Protein AF-A0A1H9MGS6-F1 (afdb_monomer_lite)

Organism: NCBI:txid1306993

Foldseek 3Di:
DDDDDDDDDDDPPPPPPCPPPAAAWDQFPNFIWGWDDDPQFTWIDTPPDIHTDVHGPDKHWQADPVRHRDWDADPNKTKIKIKDKDADPPDPPKIKMKIWMWIQDPVGIDIFPIDIDTDPDRYHDDPCSHPVRDDD

Radius of gyration: 20.6 Å; chains: 1; bounding box: 37×30×89 Å

Sequence (136 aa):
MTRAALAGALLLALSACADAELLNQANLGGQTVTLSENAGQCVLDRGEQRLALDMQWPCGLSPDRAGKARVEQFNGTPIVLVTHVQPHPTLKGECLKTSRAVRLTQAGLEASTPAPSASCDTGFEDQKMFTGMFQW

Secondary structure (DSSP, 8-state):
------------------------EEEETTEEEEEEEETTEEEEEETTEEEEEEEESP-EEPB-TTSSBPEEEETTEEEEEEEEEEE-SSSTT-EEEEEEEEEEETTEEEE---EEES----SPPPTHHHHTTS--

Structure (mmCIF, N/CA/C/O backbone):
data_AF-A0A1H9MGS6-F1
#
_entry.id   AF-A0A1H9MGS6-F1
#
loop_
_atom_site.group_PDB
_atom_site.id
_atom_site.type_symbol
_atom_si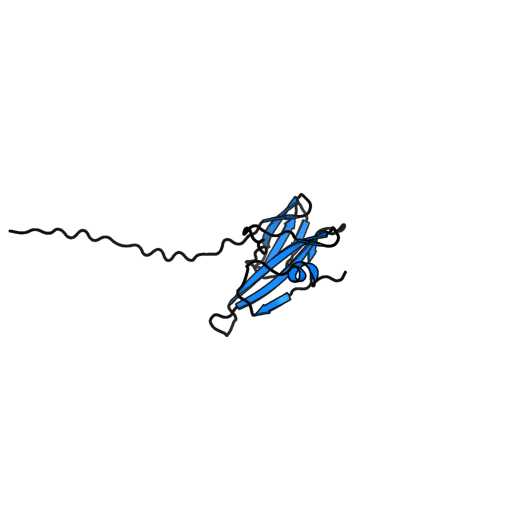te.label_atom_id
_atom_site.label_alt_id
_atom_site.label_comp_id
_atom_site.label_asym_id
_atom_site.label_entity_id
_atom_site.label_seq_id
_atom_site.pdbx_PDB_ins_code
_atom_site.Cartn_x
_atom_site.Cartn_y
_atom_site.Cartn_z
_atom_site.occupancy
_atom_site.B_iso_or_equiv
_atom_site.auth_seq_id
_atom_site.auth_comp_id
_atom_site.auth_asym_id
_atom_site.auth_atom_id
_atom_site.pdbx_PDB_model_num
ATOM 1 N N . MET A 1 1 ? -4.792 -4.070 -72.944 1.00 41.72 1 MET A N 1
ATOM 2 C CA . MET A 1 1 ? -3.827 -3.157 -72.295 1.00 41.72 1 MET A CA 1
ATOM 3 C C . MET A 1 1 ? -4.278 -2.946 -70.861 1.00 41.72 1 MET A C 1
ATOM 5 O O . MET A 1 1 ? -5.305 -2.328 -70.625 1.00 41.72 1 MET A O 1
ATOM 9 N N . THR A 1 2 ? -3.576 -3.585 -69.935 1.00 43.12 2 THR A N 1
ATOM 10 C CA . THR A 1 2 ? -3.843 -3.670 -68.494 1.00 43.12 2 THR A CA 1
ATOM 11 C C . THR A 1 2 ? -3.276 -2.445 -67.773 1.00 43.12 2 THR A C 1
ATOM 13 O O . THR A 1 2 ? -2.137 -2.063 -68.028 1.00 43.12 2 THR A O 1
ATOM 16 N N . ARG A 1 3 ? -4.027 -1.852 -66.838 1.00 45.19 3 ARG A N 1
ATOM 17 C CA . ARG A 1 3 ? -3.479 -0.945 -65.817 1.00 45.19 3 ARG A CA 1
ATOM 18 C C . ARG A 1 3 ? -4.043 -1.323 -64.454 1.00 45.19 3 ARG A C 1
ATOM 20 O O . ARG A 1 3 ? -5.167 -0.976 -64.115 1.00 45.19 3 ARG A O 1
ATOM 27 N N . ALA A 1 4 ? -3.239 -2.077 -63.713 1.00 48.66 4 ALA A N 1
ATOM 28 C CA . ALA A 1 4 ? -3.386 -2.267 -62.282 1.00 48.66 4 ALA A CA 1
ATOM 29 C C . ALA A 1 4 ? -2.862 -1.011 -61.571 1.00 48.66 4 ALA A C 1
ATOM 31 O O . ALA A 1 4 ? -1.751 -0.566 -61.859 1.00 48.66 4 ALA A O 1
ATOM 32 N N . ALA A 1 5 ? -3.647 -0.446 -60.658 1.00 53.72 5 ALA A N 1
ATOM 33 C CA . ALA A 1 5 ? -3.175 0.542 -59.697 1.00 53.72 5 ALA A CA 1
ATOM 34 C C . ALA A 1 5 ? -3.102 -0.148 -58.329 1.00 53.72 5 ALA A C 1
ATOM 36 O O . ALA A 1 5 ? -4.124 -0.572 -57.792 1.00 53.72 5 ALA A O 1
ATOM 37 N N . LEU A 1 6 ? -1.883 -0.321 -57.810 1.00 50.38 6 LEU A N 1
ATOM 38 C CA . LEU A 1 6 ? -1.631 -0.851 -56.472 1.00 50.38 6 LEU A CA 1
ATOM 39 C C . LEU A 1 6 ? -2.069 0.180 -55.423 1.00 50.38 6 LEU A C 1
ATOM 41 O O . LEU A 1 6 ? -1.486 1.259 -55.330 1.00 50.38 6 LEU A O 1
ATOM 45 N N . ALA A 1 7 ? -3.060 -0.176 -54.609 1.00 52.38 7 ALA A N 1
ATOM 46 C CA . ALA A 1 7 ? -3.371 0.518 -53.368 1.00 52.38 7 ALA A CA 1
ATOM 47 C C . ALA A 1 7 ? -2.426 0.002 -52.268 1.00 52.38 7 ALA A C 1
ATOM 49 O O . ALA A 1 7 ? -2.561 -1.126 -51.799 1.00 52.38 7 ALA A O 1
ATOM 50 N N . GLY A 1 8 ? -1.432 0.810 -51.895 1.00 51.91 8 GLY A N 1
ATOM 51 C CA . GLY A 1 8 ? -0.545 0.530 -50.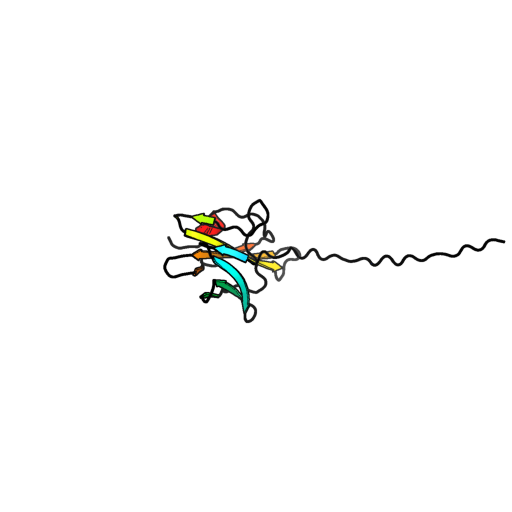768 1.00 51.91 8 GLY A CA 1
ATOM 52 C C . GLY A 1 8 ? -1.239 0.853 -49.448 1.00 51.91 8 GLY A C 1
ATOM 53 O O . GLY A 1 8 ? -1.380 2.021 -49.096 1.00 51.91 8 GLY A O 1
ATOM 54 N N . ALA A 1 9 ? -1.672 -0.172 -48.717 1.00 57.03 9 ALA A N 1
ATOM 55 C CA . ALA A 1 9 ? -2.124 -0.032 -47.339 1.00 57.03 9 ALA A CA 1
ATOM 56 C C . ALA A 1 9 ? -0.898 0.021 -46.410 1.00 57.03 9 ALA A C 1
ATOM 58 O O . ALA A 1 9 ? -0.232 -0.991 -46.196 1.00 57.03 9 ALA A O 1
ATOM 59 N N . LEU A 1 10 ? -0.586 1.203 -45.866 1.00 58.19 10 LEU A N 1
ATOM 60 C CA . LEU A 1 10 ? 0.331 1.327 -44.732 1.00 58.19 10 LEU A CA 1
ATOM 61 C C . LEU A 1 10 ? -0.358 0.756 -43.485 1.00 58.19 10 LEU A C 1
ATOM 63 O O . LEU A 1 10 ? -1.227 1.395 -42.895 1.00 58.19 10 LEU A O 1
ATOM 67 N N . LEU A 1 11 ? 0.036 -0.449 -43.079 1.00 54.31 11 LEU A N 1
ATOM 68 C CA . LEU A 1 11 ? -0.311 -1.010 -41.777 1.00 54.31 11 LEU A CA 1
ATOM 69 C C . LEU A 1 11 ? 0.587 -0.354 -40.721 1.00 54.31 11 LEU A C 1
ATOM 71 O O . LEU A 1 11 ? 1.745 -0.731 -40.550 1.00 54.31 11 LEU A O 1
ATOM 75 N N . LEU A 1 12 ? 0.057 0.659 -40.035 1.00 56.47 12 LEU A N 1
ATOM 76 C CA . LEU A 1 12 ? 0.651 1.194 -38.812 1.00 56.47 12 LEU A CA 1
ATOM 77 C C . LEU A 1 12 ? 0.576 0.098 -37.742 1.00 56.47 12 LEU A C 1
ATOM 79 O O . LEU A 1 12 ? -0.486 -0.165 -37.182 1.00 56.47 12 LEU A O 1
ATOM 83 N N . ALA A 1 13 ? 1.696 -0.575 -37.487 1.00 63.56 13 ALA A N 1
ATOM 84 C CA . ALA A 1 13 ? 1.827 -1.478 -36.355 1.00 63.56 13 ALA A CA 1
ATOM 85 C C . ALA A 1 13 ? 1.845 -0.638 -35.067 1.00 63.56 13 ALA A C 1
ATOM 87 O O . ALA A 1 13 ? 2.889 -0.127 -34.668 1.00 63.56 13 ALA A O 1
ATOM 88 N N . LEU A 1 14 ? 0.684 -0.457 -34.431 1.00 55.34 14 LEU A N 1
ATOM 89 C CA . LEU A 1 14 ? 0.635 0.011 -33.050 1.00 55.34 14 LEU A CA 1
ATOM 90 C C . LEU A 1 14 ? 1.140 -1.134 -32.170 1.00 55.34 14 LEU A C 1
ATOM 92 O O . LEU A 1 14 ? 0.419 -2.092 -31.898 1.00 55.34 14 LEU A O 1
ATOM 96 N N . SER A 1 15 ? 2.387 -1.040 -31.722 1.00 49.75 15 SER A N 1
ATOM 97 C CA . SER A 1 15 ? 2.842 -1.761 -30.539 1.00 49.75 15 SER A CA 1
ATOM 98 C C . SER A 1 15 ? 2.079 -1.199 -29.341 1.00 49.75 15 SER A C 1
ATOM 100 O O . SER A 1 15 ? 2.475 -0.196 -28.754 1.00 49.75 15 SER A O 1
ATOM 102 N N . ALA A 1 16 ? 0.934 -1.806 -29.030 1.00 47.62 16 ALA A N 1
ATOM 103 C CA . ALA A 1 16 ? 0.245 -1.586 -27.773 1.00 47.62 16 ALA A CA 1
ATOM 104 C C . ALA A 1 16 ? 1.134 -2.159 -26.662 1.00 47.62 16 ALA A C 1
ATOM 106 O O . ALA A 1 16 ? 1.131 -3.364 -26.411 1.00 47.62 16 ALA A O 1
ATOM 107 N N . CYS A 1 17 ? 1.940 -1.306 -26.028 1.00 47.66 17 CYS A N 1
ATOM 108 C CA . CYS A 1 17 ? 2.405 -1.591 -24.680 1.00 47.66 17 CYS A CA 1
ATOM 109 C C . CYS A 1 17 ? 1.137 -1.694 -23.833 1.00 47.66 17 CYS A C 1
ATOM 111 O O . CYS A 1 17 ? 0.447 -0.699 -23.620 1.00 47.66 17 CYS A O 1
ATOM 113 N N . ALA A 1 18 ? 0.764 -2.910 -23.447 1.00 44.22 18 ALA A N 1
ATOM 114 C CA . ALA A 1 18 ? -0.244 -3.112 -22.425 1.00 44.22 18 ALA A CA 1
ATOM 115 C C . ALA A 1 18 ? 0.384 -2.675 -21.096 1.00 44.22 18 ALA A C 1
ATOM 117 O O . ALA A 1 18 ? 0.907 -3.500 -20.352 1.00 44.22 18 ALA A O 1
ATOM 118 N N . ASP A 1 19 ? 0.403 -1.368 -20.836 1.00 53.09 19 ASP A N 1
ATOM 119 C CA . ASP A 1 19 ? 0.561 -0.866 -19.479 1.00 53.09 19 ASP A CA 1
ATOM 120 C C . ASP A 1 19 ? -0.647 -1.388 -18.704 1.00 53.09 19 ASP A C 1
ATOM 122 O O . ASP A 1 19 ? -1.787 -0.997 -18.960 1.00 53.09 19 ASP A O 1
ATOM 126 N N . ALA A 1 20 ? -0.414 -2.362 -17.824 1.00 63.12 20 ALA A N 1
ATOM 127 C CA . ALA A 1 20 ? -1.439 -2.792 -16.892 1.00 63.12 20 ALA A CA 1
ATOM 128 C C . ALA A 1 20 ? -1.856 -1.555 -16.089 1.00 63.12 20 ALA A C 1
ATOM 130 O O . ALA A 1 20 ? -1.024 -0.949 -15.412 1.00 63.12 20 ALA A O 1
ATOM 131 N N . GLU A 1 21 ? -3.119 -1.149 -16.216 1.00 78.81 21 GLU A N 1
ATOM 132 C CA . GLU A 1 21 ? -3.628 0.037 -15.537 1.00 78.81 21 GLU A CA 1
ATOM 133 C C . GLU A 1 21 ? -3.471 -0.160 -14.025 1.00 78.81 21 GLU A C 1
ATOM 135 O O . GLU A 1 21 ? -4.092 -1.039 -13.422 1.00 78.81 21 GLU A O 1
ATOM 140 N N . LEU A 1 22 ? -2.568 0.613 -13.418 1.00 90.88 22 LEU A N 1
ATOM 141 C CA . LEU A 1 22 ? -2.287 0.503 -11.995 1.00 90.88 22 LEU A CA 1
ATOM 142 C C . LEU A 1 22 ? -3.497 0.989 -11.206 1.00 90.88 22 LEU A C 1
ATOM 144 O O . LEU A 1 22 ? -3.895 2.151 -11.287 1.00 90.88 22 LEU A O 1
ATOM 148 N N . LEU A 1 23 ? -4.042 0.101 -10.382 1.00 97.44 23 LEU A N 1
ATOM 149 C CA . LEU A 1 23 ? -5.092 0.444 -9.437 1.00 97.44 23 LEU A CA 1
ATOM 150 C C . LEU A 1 23 ? -4.545 1.456 -8.433 1.00 97.44 23 LEU A C 1
ATOM 152 O O . LEU A 1 23 ? -3.662 1.139 -7.644 1.00 97.44 23 LEU A O 1
ATOM 156 N N . ASN A 1 24 ? -5.061 2.677 -8.443 1.00 97.56 24 ASN A N 1
ATOM 157 C CA . ASN A 1 24 ? -4.545 3.756 -7.602 1.00 97.56 24 ASN A CA 1
ATOM 158 C C . ASN A 1 24 ? -5.542 4.241 -6.545 1.00 97.56 24 ASN A C 1
ATOM 160 O O . ASN A 1 24 ? -5.176 5.080 -5.730 1.00 97.56 24 ASN A O 1
ATOM 164 N N . GLN A 1 25 ? -6.775 3.730 -6.522 1.00 98.25 25 GLN A N 1
ATOM 165 C CA . GLN A 1 25 ? -7.803 4.147 -5.568 1.00 98.25 25 GLN A CA 1
ATOM 166 C C . GLN A 1 25 ? -8.529 2.967 -4.922 1.00 98.25 25 GLN A C 1
ATOM 168 O O . GLN A 1 25 ? -8.811 1.964 -5.573 1.00 98.25 25 GLN A O 1
ATOM 173 N N . ALA A 1 26 ? -8.886 3.118 -3.645 1.00 98.31 26 ALA A N 1
ATOM 174 C CA . ALA A 1 26 ? -9.730 2.183 -2.896 1.00 98.31 26 ALA A CA 1
ATOM 175 C C . ALA A 1 26 ? -10.605 2.925 -1.876 1.00 98.31 26 ALA A C 1
ATOM 177 O O . ALA A 1 26 ? -10.301 4.052 -1.496 1.00 98.31 26 ALA A O 1
ATOM 178 N N . ASN A 1 27 ? -11.677 2.293 -1.387 1.00 97.88 27 ASN A N 1
ATOM 179 C CA . ASN A 1 27 ? -12.454 2.811 -0.256 1.00 97.88 27 ASN A CA 1
ATOM 180 C C . ASN A 1 27 ? -11.965 2.180 1.058 1.00 97.88 27 ASN A C 1
ATOM 182 O O . ASN A 1 27 ? -12.286 1.032 1.350 1.00 97.88 27 ASN A O 1
ATOM 186 N N . LEU A 1 28 ? -11.205 2.928 1.859 1.00 98.00 28 LEU A N 1
ATOM 187 C CA . LEU A 1 28 ? -10.649 2.468 3.130 1.00 98.00 28 LEU A CA 1
ATOM 188 C C . LEU A 1 28 ? -11.382 3.124 4.307 1.00 98.00 28 LEU A C 1
ATOM 190 O O . LEU A 1 28 ? -11.192 4.307 4.620 1.00 98.00 28 LEU A O 1
ATOM 194 N N . GLY A 1 29 ? -12.228 2.337 4.975 1.00 94.69 29 GLY A N 1
ATOM 195 C CA . GLY A 1 29 ? -13.019 2.807 6.114 1.00 94.69 29 GLY A CA 1
ATOM 196 C C . GLY A 1 29 ? -13.985 3.931 5.734 1.00 94.69 29 GLY A C 1
ATOM 197 O O . GLY A 1 29 ? -14.017 4.964 6.399 1.00 94.69 29 GLY A O 1
ATOM 198 N N . GLY A 1 30 ? -14.710 3.770 4.623 1.00 95.25 30 GLY A N 1
ATOM 199 C CA . GLY A 1 30 ? -15.737 4.707 4.162 1.00 95.25 30 GLY A CA 1
ATOM 200 C C . GLY A 1 30 ? -15.212 5.935 3.415 1.00 95.25 30 GLY A C 1
ATOM 201 O O . GLY A 1 30 ? -16.015 6.692 2.877 1.00 95.25 30 GLY A O 1
ATOM 202 N N . GLN A 1 31 ? -13.894 6.131 3.333 1.00 97.50 31 GLN A N 1
ATOM 203 C CA . GLN A 1 31 ? -13.283 7.235 2.589 1.00 97.50 31 GLN A CA 1
ATOM 204 C C . GLN A 1 31 ? -12.376 6.708 1.483 1.00 97.50 31 GLN A C 1
ATOM 206 O O . GLN A 1 31 ? -11.712 5.684 1.643 1.00 97.50 31 GLN A O 1
ATOM 211 N N . THR A 1 32 ? -12.333 7.426 0.365 1.00 98.31 32 THR A N 1
ATOM 212 C CA . THR A 1 32 ? -11.410 7.111 -0.724 1.00 98.31 32 THR A CA 1
ATOM 213 C C . THR A 1 32 ? -9.975 7.377 -0.287 1.00 98.31 32 THR A C 1
ATOM 215 O O . THR A 1 32 ? -9.675 8.436 0.270 1.00 98.31 32 THR A O 1
ATOM 218 N N . VAL A 1 33 ? -9.101 6.416 -0.565 1.00 98.62 33 VAL A N 1
ATOM 219 C CA . VAL A 1 33 ? -7.651 6.588 -0.551 1.00 98.62 33 VAL A CA 1
ATOM 220 C C . VAL A 1 33 ? -7.135 6.619 -1.978 1.00 98.62 33 VAL A C 1
ATOM 222 O O . VAL A 1 33 ? -7.665 5.898 -2.824 1.00 98.62 33 VAL A O 1
ATOM 225 N N . THR A 1 34 ? -6.116 7.434 -2.235 1.00 98.56 34 THR A N 1
ATOM 226 C CA . THR A 1 34 ? -5.497 7.576 -3.558 1.00 98.56 34 THR A CA 1
ATOM 227 C C . THR A 1 34 ? -3.986 7.439 -3.438 1.00 98.56 34 THR A C 1
ATOM 229 O O . THR A 1 34 ? -3.375 8.084 -2.590 1.00 98.56 34 THR A O 1
ATOM 232 N N . LEU A 1 35 ? -3.378 6.611 -4.283 1.00 98.56 35 LEU A N 1
ATOM 233 C CA . LEU A 1 35 ? -1.937 6.597 -4.489 1.00 98.56 35 LEU A CA 1
ATOM 234 C C . LEU A 1 35 ? -1.546 7.781 -5.371 1.00 98.56 35 LEU A C 1
ATOM 236 O O . LEU A 1 35 ? -2.066 7.945 -6.476 1.00 98.56 35 LEU A O 1
ATOM 240 N N . SER A 1 36 ? -0.610 8.581 -4.882 1.00 97.56 36 SER A N 1
ATOM 241 C CA . SER A 1 36 ? -0.042 9.719 -5.592 1.00 97.56 36 SER A CA 1
ATOM 242 C C . SER A 1 36 ? 1.478 9.642 -5.621 1.00 97.56 36 SER A C 1
ATOM 244 O O . SER A 1 36 ? 2.107 8.995 -4.780 1.00 97.56 36 SER A O 1
ATOM 246 N N . GLU A 1 37 ? 2.064 10.372 -6.557 1.00 97.75 37 GLU A N 1
ATOM 247 C CA . GLU A 1 37 ? 3.499 10.603 -6.624 1.00 97.75 37 GLU A CA 1
ATOM 248 C C . GLU A 1 37 ? 3.875 11.847 -5.805 1.00 97.75 37 GLU A C 1
ATOM 250 O O . GLU A 1 37 ? 3.157 12.850 -5.810 1.00 97.75 37 GLU A O 1
ATOM 255 N N . ASN A 1 38 ? 4.991 11.768 -5.082 1.00 97.81 38 ASN A N 1
ATOM 256 C CA . ASN A 1 38 ? 5.661 12.921 -4.490 1.00 97.81 38 ASN A CA 1
ATOM 257 C C . ASN A 1 38 ? 7.175 12.674 -4.428 1.00 97.81 38 ASN A C 1
ATOM 259 O O . ASN A 1 38 ? 7.624 11.767 -3.726 1.00 97.81 38 ASN A O 1
ATOM 263 N N . ALA A 1 39 ? 7.961 13.493 -5.129 1.00 96.88 39 ALA A N 1
ATOM 264 C CA . ALA A 1 39 ? 9.426 13.416 -5.170 1.00 96.88 39 ALA A CA 1
ATOM 265 C C . ALA A 1 39 ? 9.980 12.020 -5.546 1.00 96.88 39 ALA A C 1
ATOM 267 O O . ALA A 1 39 ? 10.961 11.541 -4.978 1.00 96.88 39 ALA A O 1
ATOM 268 N N . GLY A 1 40 ? 9.341 11.355 -6.506 1.00 97.56 40 GLY A N 1
ATOM 269 C CA . GLY A 1 40 ? 9.665 10.014 -6.986 1.00 97.56 40 GLY A CA 1
ATOM 270 C C . GLY A 1 40 ? 9.194 8.886 -6.067 1.00 97.56 40 GLY A C 1
ATOM 271 O O . GLY A 1 40 ? 9.511 7.723 -6.324 1.00 97.56 40 GLY A O 1
ATOM 272 N N . GLN A 1 41 ? 8.455 9.200 -5.002 1.00 98.00 41 GLN A N 1
ATOM 273 C CA . GLN A 1 41 ? 7.972 8.227 -4.031 1.00 98.00 41 GLN A CA 1
ATOM 274 C C . GLN A 1 41 ? 6.456 8.078 -4.067 1.00 98.00 41 GLN A C 1
ATOM 276 O O . GLN A 1 41 ? 5.712 9.004 -4.390 1.00 98.00 41 GLN A O 1
ATOM 281 N N . CYS A 1 42 ? 6.005 6.893 -3.679 1.00 98.38 42 CYS A N 1
ATOM 282 C CA . CYS A 1 42 ? 4.605 6.617 -3.437 1.00 98.38 42 CYS A CA 1
ATOM 283 C C . CYS A 1 42 ? 4.131 7.245 -2.135 1.00 98.38 42 CYS A C 1
ATOM 285 O O . CYS A 1 42 ? 4.741 7.057 -1.081 1.00 98.38 42 CYS A O 1
ATOM 287 N N . VAL A 1 43 ? 2.995 7.925 -2.210 1.00 98.56 43 VAL A N 1
ATOM 288 C CA . VAL A 1 43 ? 2.263 8.463 -1.066 1.00 98.56 43 VAL A CA 1
ATOM 289 C C . VAL A 1 43 ? 0.829 7.954 -1.137 1.00 98.56 43 VAL A C 1
ATOM 291 O O . VAL A 1 43 ? 0.253 7.886 -2.221 1.00 98.56 43 VAL A O 1
ATOM 294 N N . LEU A 1 44 ? 0.255 7.578 0.006 1.00 98.69 44 LEU A N 1
ATOM 295 C CA . LEU A 1 44 ? -1.169 7.276 0.118 1.00 98.69 44 LEU A CA 1
ATOM 296 C C . LEU A 1 44 ? -1.891 8.453 0.774 1.00 98.69 44 LEU A C 1
ATOM 298 O O . LEU A 1 44 ? -1.648 8.775 1.940 1.00 98.69 44 LEU A O 1
ATOM 302 N N . ASP A 1 45 ? -2.793 9.063 0.018 1.00 98.50 45 ASP A N 1
ATOM 303 C CA . ASP A 1 45 ? -3.604 10.194 0.446 1.00 98.50 45 ASP A CA 1
ATOM 304 C C . ASP A 1 45 ? -4.985 9.718 0.909 1.00 98.50 45 ASP A C 1
ATOM 306 O O . ASP A 1 45 ? -5.623 8.897 0.247 1.00 98.50 45 ASP A O 1
ATOM 310 N N . ARG A 1 46 ? -5.471 10.254 2.033 1.00 97.69 46 ARG A N 1
ATOM 311 C CA . ARG A 1 46 ? -6.819 10.023 2.577 1.00 97.69 46 ARG A CA 1
ATOM 312 C C . ARG A 1 46 ? -7.359 11.314 3.188 1.00 97.69 46 ARG A C 1
ATOM 314 O O . ARG A 1 46 ? -7.113 11.611 4.357 1.00 97.69 46 ARG A O 1
ATOM 321 N N . GLY A 1 47 ? -8.119 12.079 2.407 1.00 94.38 47 GLY A N 1
ATOM 322 C CA . GLY A 1 47 ? -8.530 13.425 2.814 1.00 94.38 47 GLY A CA 1
ATOM 323 C C . GLY A 1 47 ? -7.301 14.318 3.003 1.00 94.38 47 GLY A C 1
ATOM 324 O O . GLY A 1 47 ? -6.508 14.462 2.081 1.00 94.38 47 GLY A O 1
ATOM 325 N N . GLU A 1 48 ? -7.128 14.883 4.196 1.00 94.00 48 GLU A N 1
ATOM 326 C CA . GLU A 1 48 ? -5.958 15.709 4.535 1.00 94.00 48 GLU A CA 1
ATOM 327 C C . GLU A 1 48 ? -4.750 14.887 5.016 1.00 94.00 48 GLU A C 1
ATOM 329 O O . GLU A 1 48 ? -3.634 15.404 5.081 1.00 94.00 48 GLU A O 1
ATOM 334 N N . GLN A 1 49 ? -4.943 13.603 5.346 1.00 96.31 49 GLN A N 1
ATOM 335 C CA . GLN A 1 49 ? -3.844 12.734 5.753 1.00 96.31 49 GLN A CA 1
ATOM 336 C C . GLN A 1 49 ? -3.049 12.278 4.527 1.00 96.31 49 GLN A C 1
ATOM 338 O O . GLN A 1 49 ? -3.626 11.794 3.553 1.00 96.31 49 GLN A O 1
ATOM 343 N N . ARG A 1 50 ? -1.719 12.355 4.618 1.00 97.75 50 ARG A N 1
ATOM 344 C CA . ARG A 1 50 ? -0.783 11.829 3.617 1.00 97.75 50 ARG A CA 1
ATOM 345 C C . ARG A 1 50 ? 0.229 10.919 4.301 1.00 97.75 50 ARG A C 1
ATOM 347 O O . ARG A 1 50 ? 0.785 11.297 5.332 1.00 97.75 50 ARG A O 1
ATOM 354 N N . LEU A 1 51 ? 0.463 9.733 3.747 1.00 98.44 51 LEU A N 1
ATOM 355 C CA . LEU A 1 51 ? 1.411 8.759 4.289 1.00 98.44 51 LEU A CA 1
ATOM 356 C C . LEU A 1 51 ? 2.456 8.380 3.241 1.00 98.44 51 LEU A C 1
ATOM 358 O O . LEU A 1 51 ? 2.113 7.813 2.205 1.00 98.44 51 LEU A O 1
ATOM 362 N N . ALA A 1 52 ? 3.728 8.665 3.523 1.00 97.88 52 ALA A N 1
ATOM 363 C CA . ALA A 1 52 ? 4.837 8.253 2.669 1.00 97.88 52 ALA A CA 1
ATOM 364 C C . ALA A 1 52 ? 5.047 6.727 2.714 1.00 97.88 52 ALA A C 1
ATOM 366 O O . ALA A 1 52 ? 5.055 6.111 3.779 1.00 97.88 52 ALA A O 1
ATOM 367 N N . LEU A 1 53 ? 5.183 6.148 1.519 1.00 98.06 53 LEU A N 1
ATOM 368 C CA . LEU A 1 53 ? 5.386 4.734 1.189 1.00 98.06 53 LEU A CA 1
ATOM 369 C C . LEU A 1 53 ? 6.743 4.143 1.580 1.00 98.06 53 LEU A C 1
ATOM 371 O O . LEU A 1 53 ? 6.879 2.929 1.721 1.00 98.06 53 LEU A O 1
ATOM 375 N N . ASP A 1 54 ? 7.779 4.981 1.602 1.00 95.19 54 ASP A N 1
ATOM 376 C CA . ASP A 1 54 ? 9.179 4.594 1.345 1.00 95.19 54 ASP A CA 1
ATOM 377 C C . ASP A 1 54 ? 9.309 3.594 0.175 1.00 95.19 54 ASP A C 1
ATOM 379 O O . ASP A 1 54 ? 10.070 2.628 0.213 1.00 95.19 54 ASP A O 1
ATOM 383 N N . MET A 1 55 ? 8.508 3.805 -0.869 1.00 96.25 55 MET A N 1
ATOM 384 C CA . MET A 1 55 ? 8.475 2.998 -2.086 1.00 96.25 55 MET A CA 1
ATOM 385 C C . MET A 1 55 ? 8.654 3.924 -3.279 1.00 96.25 55 MET A C 1
ATOM 387 O O . MET A 1 55 ? 8.125 5.036 -3.277 1.00 96.25 55 MET A O 1
ATOM 391 N N . GLN A 1 56 ? 9.385 3.470 -4.293 1.00 97.25 56 GLN A N 1
ATOM 392 C CA . GLN A 1 56 ? 9.525 4.222 -5.536 1.00 97.25 56 GLN A CA 1
ATOM 393 C C . GLN A 1 56 ? 8.202 4.238 -6.304 1.00 97.25 56 GLN A C 1
ATOM 395 O O . GLN A 1 56 ? 7.459 3.256 -6.317 1.00 97.25 56 GLN A O 1
ATOM 400 N N . TRP A 1 57 ? 7.919 5.367 -6.947 1.00 97.25 57 TRP A N 1
ATOM 401 C CA . TRP A 1 57 ? 6.865 5.471 -7.946 1.00 97.25 57 TRP A CA 1
ATOM 402 C C . TRP A 1 57 ? 7.320 4.802 -9.260 1.00 97.25 57 TRP A C 1
ATOM 404 O O . TRP A 1 57 ? 8.496 4.919 -9.609 1.00 97.25 57 TRP A O 1
ATOM 414 N N . PRO A 1 58 ? 6.436 4.136 -10.028 1.00 96.88 58 PRO A N 1
ATOM 415 C CA . PRO A 1 58 ? 5.006 3.941 -9.791 1.00 96.88 58 PRO A CA 1
ATOM 416 C C . PRO A 1 58 ? 4.696 2.758 -8.868 1.00 96.88 58 PRO A C 1
ATOM 418 O O . PRO A 1 58 ? 5.378 1.737 -8.890 1.00 96.88 58 PRO A O 1
ATOM 421 N N . CYS A 1 59 ? 3.620 2.868 -8.096 1.00 97.38 59 CYS A N 1
ATOM 422 C CA . CYS A 1 59 ? 3.049 1.755 -7.340 1.00 97.38 59 CYS A CA 1
ATOM 423 C C . CYS A 1 59 ? 1.548 1.639 -7.597 1.00 97.38 59 CYS A C 1
ATOM 425 O O . CYS A 1 59 ? 0.898 2.595 -8.018 1.00 97.38 59 CYS A O 1
ATOM 427 N N . GLY A 1 60 ? 1.004 0.459 -7.318 1.00 98.00 60 GLY A N 1
ATOM 428 C CA . GLY A 1 60 ? -0.420 0.164 -7.426 1.00 98.00 60 GLY A CA 1
ATOM 429 C C . GLY A 1 60 ? -0.946 -0.579 -6.205 1.00 98.00 60 GLY A C 1
ATOM 430 O O . GLY A 1 60 ? -0.182 -1.117 -5.405 1.00 98.00 60 GLY A O 1
ATOM 431 N N . LEU A 1 61 ? -2.263 -0.598 -6.067 1.00 98.50 61 LEU A N 1
ATOM 432 C CA . LEU A 1 61 ? -2.995 -1.379 -5.084 1.00 98.50 61 LEU A CA 1
ATOM 433 C C . LEU A 1 61 ? -3.160 -2.809 -5.600 1.00 98.50 61 LEU A C 1
ATOM 435 O O . LEU A 1 61 ? -3.521 -3.019 -6.757 1.00 98.50 61 LEU A O 1
ATOM 439 N N . SER A 1 62 ? -2.937 -3.791 -4.729 1.00 97.50 62 SER A N 1
ATOM 440 C CA . SER A 1 62 ? -3.177 -5.196 -5.057 1.00 97.50 62 SER A CA 1
ATOM 441 C C . SER A 1 62 ? -4.663 -5.419 -5.383 1.00 97.50 62 SER A C 1
ATOM 443 O O . SER A 1 62 ? -5.534 -4.925 -4.651 1.00 97.50 62 SER A O 1
ATOM 445 N N . PRO A 1 63 ? -4.977 -6.143 -6.469 1.00 97.69 63 PRO A N 1
ATOM 446 C CA . PRO A 1 63 ? -6.344 -6.405 -6.874 1.00 97.69 63 PRO A CA 1
ATOM 447 C C . PRO A 1 63 ? -7.018 -7.494 -6.025 1.00 97.69 63 PRO A C 1
ATOM 449 O O . PRO A 1 63 ? -6.397 -8.408 -5.477 1.00 97.69 63 PRO A O 1
ATOM 452 N N . ASP A 1 64 ? -8.342 -7.434 -5.969 1.00 97.31 64 ASP A N 1
ATOM 453 C CA . ASP A 1 64 ? -9.202 -8.545 -5.597 1.00 97.31 64 ASP A CA 1
ATOM 454 C C . ASP A 1 64 ? -9.365 -9.518 -6.781 1.00 97.31 64 ASP A C 1
ATOM 456 O O . ASP A 1 64 ? -8.814 -9.334 -7.868 1.00 97.31 64 ASP A O 1
ATOM 460 N N . ARG A 1 65 ? -10.147 -10.587 -6.595 1.00 95.19 65 ARG A N 1
ATOM 461 C CA . ARG A 1 65 ? -10.382 -11.577 -7.663 1.00 95.19 65 ARG A CA 1
ATOM 462 C C . ARG A 1 65 ? -11.190 -11.029 -8.847 1.00 95.19 65 ARG A C 1
ATOM 464 O O . ARG A 1 65 ? -11.253 -11.694 -9.875 1.00 95.19 65 ARG A O 1
ATOM 471 N N . ALA A 1 66 ? -11.815 -9.862 -8.703 1.00 95.62 66 ALA A N 1
ATOM 472 C CA . ALA A 1 66 ? -12.538 -9.163 -9.758 1.00 95.62 66 ALA A CA 1
ATOM 473 C C . ALA A 1 66 ? -11.679 -8.081 -10.443 1.00 95.62 66 ALA A C 1
ATOM 475 O O . ALA A 1 66 ? -12.189 -7.375 -11.313 1.00 95.62 66 ALA A O 1
ATOM 476 N N . GLY A 1 67 ? -10.403 -7.940 -10.065 1.00 94.75 67 GLY A N 1
ATOM 477 C CA . GLY A 1 67 ? -9.489 -6.949 -10.629 1.00 94.75 67 GLY A CA 1
ATOM 478 C C . GLY A 1 67 ? -9.682 -5.531 -10.084 1.00 94.75 67 GLY A C 1
ATOM 479 O O . GLY A 1 67 ? -9.167 -4.588 -10.674 1.00 94.75 67 GLY A O 1
ATOM 480 N N . LYS A 1 68 ? -10.426 -5.348 -8.986 1.00 96.56 68 LYS A N 1
ATOM 481 C CA . LYS A 1 68 ? -10.592 -4.047 -8.313 1.00 96.56 68 LYS A CA 1
ATOM 482 C C . LYS A 1 68 ? -9.627 -3.933 -7.145 1.00 96.56 68 LYS A C 1
ATOM 484 O O . LYS A 1 68 ? -9.207 -4.948 -6.611 1.00 96.56 68 LYS A O 1
ATOM 489 N N . ALA A 1 69 ? -9.301 -2.723 -6.698 1.00 98.00 69 ALA A N 1
ATOM 490 C CA . ALA A 1 69 ? -8.402 -2.559 -5.557 1.00 98.00 69 ALA A CA 1
ATOM 491 C C . ALA A 1 69 ? -8.961 -3.266 -4.312 1.00 98.00 69 ALA A C 1
ATOM 493 O O . ALA A 1 69 ? -10.085 -2.990 -3.881 1.00 98.00 69 ALA A O 1
ATOM 494 N N . ARG A 1 70 ? -8.179 -4.188 -3.741 1.00 98.25 70 ARG A N 1
ATOM 495 C CA . ARG A 1 70 ? -8.601 -4.986 -2.592 1.00 98.25 70 ARG A CA 1
ATOM 496 C C . ARG A 1 70 ? -8.444 -4.203 -1.301 1.00 98.25 70 ARG A C 1
ATOM 498 O O . ARG A 1 70 ? -7.375 -3.674 -1.000 1.00 98.25 70 ARG A O 1
ATOM 505 N N . VAL A 1 71 ? -9.501 -4.239 -0.500 1.00 98.50 71 VAL A N 1
ATOM 506 C CA . VAL A 1 71 ? -9.468 -3.864 0.911 1.00 98.50 71 VAL A CA 1
ATOM 507 C C . VAL A 1 71 ? -9.708 -5.126 1.721 1.00 98.50 71 VAL A C 1
ATOM 509 O O . VAL A 1 71 ? -10.770 -5.740 1.638 1.00 98.50 71 VAL A O 1
ATOM 512 N N . GLU A 1 72 ? -8.692 -5.537 2.463 1.00 98.50 72 GLU A N 1
ATOM 513 C CA . GLU A 1 72 ? -8.722 -6.700 3.332 1.00 98.50 72 GLU A CA 1
ATOM 514 C C . GLU A 1 72 ? -9.193 -6.309 4.733 1.00 98.50 72 GLU A C 1
ATOM 516 O O . GLU A 1 72 ? -8.663 -5.374 5.330 1.00 98.50 72 GLU A O 1
ATOM 521 N N . GLN A 1 73 ? -10.156 -7.051 5.284 1.00 97.88 73 GLN A N 1
ATOM 522 C CA . GLN A 1 73 ? -10.607 -6.866 6.662 1.00 97.88 73 GLN A CA 1
ATOM 523 C C . GLN A 1 73 ? -9.911 -7.872 7.575 1.00 97.88 73 GLN A C 1
ATOM 525 O O . GLN A 1 73 ? -10.086 -9.078 7.414 1.00 97.88 73 GLN A O 1
ATOM 530 N N . PHE A 1 74 ? -9.194 -7.392 8.590 1.00 97.12 74 PHE A N 1
ATOM 531 C CA . PHE A 1 74 ? -8.560 -8.259 9.582 1.00 97.12 74 PHE A CA 1
ATOM 532 C C . PHE A 1 74 ? -8.710 -7.686 10.991 1.00 97.12 74 PHE A C 1
ATOM 534 O O . PHE A 1 74 ? -8.350 -6.540 11.240 1.00 97.12 74 PHE A O 1
ATOM 541 N N . ASN A 1 75 ? -9.282 -8.464 11.918 1.00 94.69 75 ASN A N 1
ATOM 542 C CA . ASN A 1 75 ? -9.590 -8.025 13.289 1.00 94.69 75 ASN A CA 1
ATOM 543 C C . ASN A 1 75 ? -10.332 -6.673 13.353 1.00 94.69 75 ASN A C 1
ATOM 545 O O . ASN A 1 75 ? -10.019 -5.809 14.167 1.00 94.69 75 ASN A O 1
ATOM 549 N N . GLY A 1 76 ? -11.290 -6.459 12.445 1.00 94.75 76 GLY A N 1
ATOM 550 C CA . GLY A 1 76 ? -12.049 -5.205 12.349 1.00 94.75 76 GLY A CA 1
ATOM 551 C C . GLY A 1 76 ? -11.271 -4.021 11.759 1.00 94.75 76 GLY A C 1
ATOM 552 O O . GLY A 1 76 ? -11.837 -2.942 11.610 1.00 94.75 76 GLY A O 1
ATOM 553 N N . THR A 1 77 ? -10.007 -4.216 11.386 1.00 97.62 77 THR A N 1
ATOM 554 C CA . THR A 1 77 ? -9.149 -3.203 10.769 1.00 97.62 77 THR A CA 1
ATOM 555 C C . THR A 1 77 ? -9.146 -3.373 9.248 1.00 97.62 77 THR A C 1
ATOM 557 O O . THR A 1 77 ? -8.838 -4.472 8.779 1.00 97.62 77 THR A O 1
ATOM 560 N N . PRO A 1 78 ? -9.468 -2.330 8.461 1.00 98.50 78 PRO A N 1
ATOM 561 C CA . PRO A 1 78 ? -9.352 -2.386 7.012 1.00 98.50 78 PRO A CA 1
ATOM 562 C C . PRO A 1 78 ? -7.905 -2.124 6.573 1.00 98.50 78 PRO A C 1
ATOM 564 O O . PRO A 1 78 ? -7.222 -1.256 7.130 1.00 98.50 78 PRO A O 1
ATOM 567 N N . ILE A 1 79 ? -7.443 -2.870 5.570 1.00 98.81 79 ILE A N 1
ATOM 568 C CA . ILE A 1 79 ? -6.052 -2.881 5.108 1.00 98.81 79 ILE A CA 1
ATOM 569 C C . ILE A 1 79 ? -6.004 -2.893 3.577 1.00 98.81 79 ILE A C 1
ATOM 571 O O . ILE A 1 79 ? -6.679 -3.693 2.937 1.00 98.81 79 ILE A O 1
ATOM 575 N N . VAL A 1 80 ? -5.168 -2.052 2.978 1.00 98.81 80 VAL A N 1
ATOM 576 C CA . VAL A 1 80 ? -4.789 -2.152 1.556 1.00 98.81 80 VAL A CA 1
ATOM 577 C C . VAL A 1 80 ? -3.357 -2.651 1.426 1.00 98.81 80 VAL A C 1
ATOM 579 O O . VAL A 1 80 ? -2.549 -2.471 2.335 1.00 98.81 80 VAL A O 1
ATOM 582 N N . LEU A 1 81 ? -3.027 -3.248 0.284 1.00 98.75 81 LEU A N 1
ATOM 583 C CA . LEU A 1 81 ? -1.666 -3.649 -0.057 1.00 98.75 81 LEU A CA 1
ATOM 584 C C . LEU A 1 81 ? -1.190 -2.836 -1.252 1.00 98.75 81 LEU A C 1
ATOM 586 O O . LEU A 1 81 ? -1.832 -2.847 -2.298 1.00 98.75 81 LEU A O 1
ATOM 590 N N . VAL A 1 82 ? -0.072 -2.142 -1.083 1.00 98.62 82 VAL A N 1
ATOM 591 C CA . VAL A 1 82 ? 0.582 -1.354 -2.125 1.00 98.62 82 VAL A CA 1
ATOM 592 C C . VAL A 1 82 ? 1.784 -2.133 -2.639 1.00 98.62 82 VAL A C 1
ATOM 594 O O . VAL A 1 82 ? 2.565 -2.664 -1.852 1.00 98.62 82 VAL A O 1
ATOM 597 N N . THR A 1 83 ? 1.949 -2.198 -3.954 1.00 98.06 83 THR A N 1
ATOM 598 C CA . THR A 1 83 ? 3.042 -2.916 -4.612 1.00 98.06 83 THR A CA 1
ATOM 599 C C . THR A 1 83 ? 3.763 -2.020 -5.605 1.00 98.06 83 THR A C 1
ATOM 601 O O . THR A 1 83 ? 3.126 -1.315 -6.386 1.00 98.06 83 THR A O 1
ATOM 604 N N . HIS A 1 84 ? 5.089 -2.092 -5.607 1.00 97.69 84 HIS A N 1
ATOM 605 C CA . HIS A 1 84 ? 5.955 -1.546 -6.645 1.00 97.69 84 HIS A CA 1
ATOM 606 C C . HIS A 1 84 ? 6.754 -2.698 -7.249 1.00 97.69 84 HIS A C 1
ATOM 608 O O . HIS A 1 84 ? 7.315 -3.503 -6.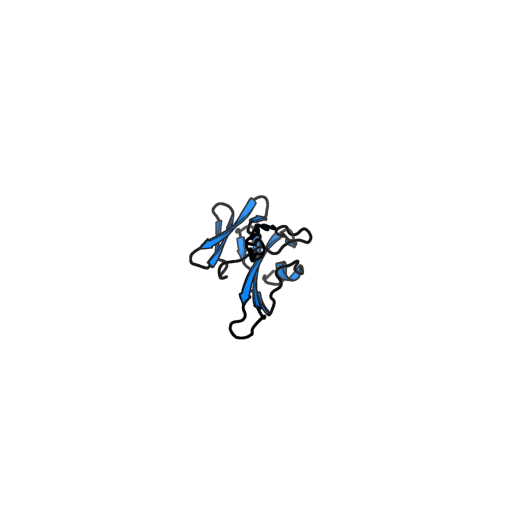504 1.00 97.69 84 HIS A O 1
ATOM 614 N N . VAL A 1 85 ? 6.807 -2.770 -8.577 1.00 97.00 85 VAL A N 1
ATOM 615 C CA . VAL A 1 85 ? 7.586 -3.768 -9.312 1.00 97.00 85 VAL A CA 1
ATOM 616 C C . VAL A 1 85 ? 8.565 -3.043 -10.217 1.00 97.00 85 VAL A C 1
ATOM 618 O O . VAL A 1 85 ? 8.187 -2.126 -10.942 1.00 97.00 85 VAL A O 1
ATOM 621 N N . GLN A 1 86 ? 9.815 -3.488 -10.194 1.00 95.69 86 GLN A N 1
ATOM 622 C CA . GLN A 1 86 ? 10.865 -3.011 -11.084 1.00 95.69 86 GLN A CA 1
ATOM 623 C C . GLN A 1 86 ? 11.623 -4.190 -11.698 1.00 95.69 86 GLN A C 1
ATOM 625 O O . GLN A 1 86 ? 11.719 -5.249 -11.069 1.00 95.69 86 GLN A O 1
ATOM 630 N N . PRO A 1 87 ? 12.208 -4.028 -12.895 1.00 96.31 87 PRO A N 1
ATOM 631 C CA . PRO A 1 87 ? 13.127 -5.016 -13.442 1.00 96.31 87 PRO A CA 1
ATOM 632 C C . PRO A 1 87 ? 14.292 -5.283 -12.483 1.00 96.31 87 PRO A C 1
ATOM 634 O O . PRO A 1 87 ? 14.809 -4.368 -11.838 1.00 96.31 87 PRO A O 1
ATOM 637 N N . HIS A 1 88 ? 14.743 -6.532 -12.408 1.00 96.50 88 HIS A N 1
ATOM 638 C CA . HIS A 1 88 ? 15.955 -6.863 -11.675 1.00 96.50 88 HIS A CA 1
ATOM 639 C C . HIS A 1 88 ? 17.155 -6.155 -12.332 1.00 96.50 88 HIS A C 1
ATOM 641 O O . HIS A 1 88 ? 17.306 -6.221 -13.555 1.00 96.50 88 HIS A O 1
ATOM 647 N N . PRO A 1 89 ? 18.056 -5.516 -11.562 1.00 94.25 89 PRO A N 1
ATOM 648 C CA . PRO A 1 89 ? 19.113 -4.667 -12.123 1.00 94.25 89 PRO A CA 1
ATOM 649 C C . PRO A 1 89 ? 20.104 -5.419 -13.024 1.00 94.25 89 PRO A C 1
ATOM 651 O O . PRO A 1 89 ? 20.747 -4.816 -13.879 1.00 94.25 89 PRO A O 1
ATOM 654 N N . THR A 1 90 ? 20.251 -6.731 -12.828 1.00 96.12 90 THR A N 1
ATOM 655 C CA . THR A 1 90 ? 21.256 -7.552 -13.527 1.00 96.12 90 THR A CA 1
ATOM 656 C C . THR A 1 90 ? 20.710 -8.811 -14.199 1.00 96.12 90 THR A C 1
ATOM 658 O O . THR A 1 90 ? 21.415 -9.411 -15.009 1.00 96.12 90 THR A O 1
ATOM 661 N N . LEU A 1 91 ? 19.478 -9.229 -13.895 1.00 95.06 91 LEU A N 1
ATOM 662 C CA . LEU A 1 91 ? 18.917 -10.496 -14.372 1.00 95.06 91 LEU A CA 1
ATOM 663 C C . LEU A 1 91 ? 17.792 -10.181 -15.353 1.00 95.06 91 LEU A C 1
ATOM 665 O O . LEU A 1 91 ? 16.759 -9.633 -14.979 1.00 95.06 91 LEU A O 1
ATOM 669 N N . LYS A 1 92 ? 18.014 -10.475 -16.635 1.00 93.50 92 LYS A N 1
ATOM 670 C CA . LYS A 1 92 ? 17.038 -10.160 -17.683 1.00 93.50 92 LYS A CA 1
ATOM 671 C C . LYS A 1 92 ? 15.767 -10.987 -17.493 1.00 93.50 92 LYS A C 1
ATOM 673 O O . LYS A 1 92 ? 15.848 -12.206 -17.407 1.00 93.50 92 LYS A O 1
ATOM 678 N N . GLY A 1 93 ? 14.615 -10.318 -17.509 1.00 91.88 93 GLY A N 1
ATOM 679 C CA . GLY A 1 93 ? 13.297 -10.951 -17.381 1.00 91.88 93 GLY A CA 1
ATOM 680 C C . GLY A 1 93 ? 12.854 -11.220 -15.941 1.00 91.88 93 GLY A C 1
ATOM 681 O O . GLY A 1 93 ? 11.700 -11.574 -15.738 1.00 91.88 93 GLY A O 1
ATOM 682 N N . GLU A 1 94 ? 13.730 -11.010 -14.960 1.00 96.25 94 GLU A N 1
ATOM 683 C CA . GLU A 1 94 ? 13.391 -11.088 -13.539 1.00 96.25 94 GLU A CA 1
ATOM 684 C C . GLU A 1 94 ? 12.928 -9.722 -13.024 1.00 96.25 94 GLU A C 1
ATOM 686 O O . GLU A 1 94 ? 13.344 -8.679 -13.541 1.00 96.25 94 GLU A O 1
ATOM 691 N N . CYS A 1 95 ? 12.116 -9.717 -11.965 1.00 97.44 95 CYS A N 1
ATOM 692 C CA . CYS A 1 95 ? 11.670 -8.496 -11.298 1.00 97.44 95 CYS A CA 1
ATOM 693 C C . CYS A 1 95 ? 11.924 -8.543 -9.794 1.00 97.44 95 CYS A C 1
ATOM 695 O O . CYS A 1 95 ? 11.959 -9.602 -9.164 1.00 97.44 95 CYS A O 1
ATOM 697 N N . LEU A 1 96 ? 12.039 -7.357 -9.212 1.00 97.50 96 LEU A N 1
ATOM 698 C CA . LEU A 1 96 ? 11.955 -7.139 -7.781 1.00 97.50 96 LEU A CA 1
ATOM 699 C C . LEU A 1 96 ? 10.618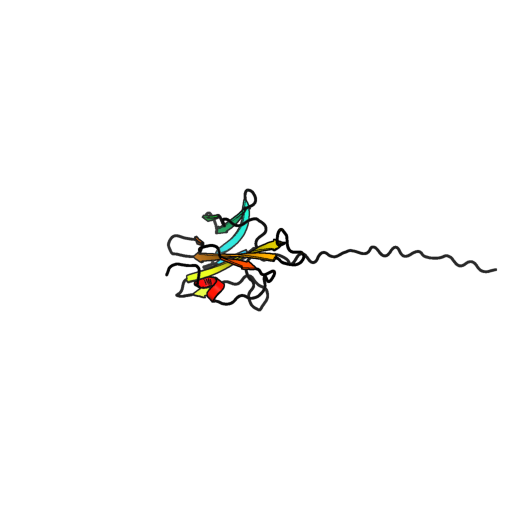 -6.468 -7.484 1.00 97.50 96 LEU A C 1
ATOM 701 O O . LEU A 1 96 ? 10.321 -5.404 -8.027 1.00 97.50 96 LEU A O 1
ATOM 705 N N . LYS A 1 97 ? 9.836 -7.081 -6.598 1.00 97.12 97 LYS A N 1
ATOM 706 C CA . LYS A 1 97 ? 8.599 -6.516 -6.066 1.00 97.12 97 LYS A CA 1
ATOM 707 C C . LYS A 1 97 ? 8.802 -6.116 -4.618 1.00 97.12 97 LYS A C 1
ATOM 709 O O . LYS A 1 97 ? 9.196 -6.947 -3.802 1.00 97.12 97 LYS A O 1
ATOM 714 N N . THR A 1 98 ? 8.434 -4.890 -4.282 1.00 97.56 98 THR A N 1
ATOM 715 C CA . THR A 1 98 ? 8.270 -4.445 -2.898 1.00 97.56 98 THR A CA 1
ATOM 716 C C . THR A 1 98 ? 6.787 -4.313 -2.607 1.00 97.56 98 THR A C 1
ATOM 718 O O . THR A 1 98 ? 6.078 -3.607 -3.322 1.00 97.56 98 THR A O 1
ATOM 721 N N . SER A 1 99 ? 6.325 -4.981 -1.554 1.00 97.94 99 SER A N 1
ATOM 722 C CA . SER A 1 99 ? 4.954 -4.874 -1.055 1.00 97.94 99 SER A CA 1
ATOM 723 C C . SER A 1 99 ? 4.941 -4.141 0.281 1.00 97.94 99 SER A C 1
ATOM 725 O O . SER A 1 99 ? 5.835 -4.334 1.104 1.00 97.94 99 SER A O 1
ATOM 727 N N . ARG A 1 100 ? 3.930 -3.307 0.515 1.00 98.12 100 ARG A N 1
ATOM 728 C CA . ARG A 1 100 ? 3.725 -2.620 1.789 1.00 98.12 100 ARG A CA 1
ATOM 729 C C . ARG A 1 100 ? 2.239 -2.511 2.084 1.00 98.12 100 ARG A C 1
ATOM 731 O O . ARG A 1 100 ? 1.481 -1.964 1.286 1.00 98.12 100 ARG A O 1
ATOM 738 N N . ALA A 1 101 ? 1.816 -3.058 3.214 1.00 98.69 101 ALA A N 1
ATOM 739 C CA . ALA A 1 101 ? 0.431 -2.965 3.641 1.00 98.69 101 ALA A CA 1
ATOM 740 C C . ALA A 1 101 ? 0.199 -1.641 4.374 1.00 98.69 101 ALA A C 1
ATOM 742 O O . ALA A 1 101 ? 1.098 -1.122 5.035 1.00 98.69 101 ALA A O 1
ATOM 743 N N . VAL A 1 102 ? -1.012 -1.102 4.277 1.00 98.81 102 VAL A N 1
ATOM 744 C CA . VAL A 1 102 ? -1.436 0.087 5.020 1.00 98.81 102 VAL A CA 1
ATOM 745 C C . VAL A 1 102 ? -2.755 -0.211 5.697 1.00 98.81 102 VAL A C 1
ATOM 747 O O . VAL A 1 102 ? -3.737 -0.529 5.026 1.00 98.81 102 VAL A O 1
ATOM 750 N N . ARG A 1 103 ? -2.779 -0.099 7.023 1.00 98.56 103 ARG A N 1
ATOM 751 C CA . ARG A 1 103 ? -3.977 -0.296 7.837 1.00 98.56 103 ARG A CA 1
ATOM 752 C C . ARG A 1 103 ? -4.549 1.042 8.289 1.00 98.56 103 ARG A C 1
ATOM 754 O O . ARG A 1 103 ? -3.802 1.994 8.512 1.00 98.56 103 ARG A O 1
ATOM 761 N N . LEU A 1 104 ? -5.868 1.115 8.442 1.00 98.44 104 LEU A N 1
ATOM 762 C CA . LEU A 1 104 ? -6.524 2.262 9.071 1.00 98.44 104 LEU A CA 1
ATOM 763 C C . LEU A 1 104 ? -6.732 1.983 10.559 1.00 98.44 104 LEU A C 1
ATOM 765 O O . LEU A 1 104 ? -7.577 1.172 10.930 1.00 98.44 104 LEU A O 1
ATOM 769 N N . THR A 1 105 ? -5.985 2.679 11.406 1.00 96.50 105 THR A N 1
ATOM 770 C CA . THR A 1 105 ? -6.127 2.612 12.864 1.00 96.50 105 THR A CA 1
ATOM 771 C C . THR A 1 105 ? -6.937 3.795 13.394 1.00 96.50 105 THR A C 1
ATOM 773 O O . THR A 1 105 ? -7.298 4.709 12.651 1.00 96.50 105 THR A O 1
ATOM 776 N N . GLN A 1 106 ? -7.169 3.828 14.709 1.00 93.62 106 GLN A N 1
ATOM 777 C CA . GLN A 1 106 ? -7.731 5.005 15.380 1.00 93.62 106 GLN A CA 1
ATOM 778 C C . GLN A 1 106 ? -6.841 6.253 15.246 1.00 93.62 106 GLN A C 1
ATOM 780 O O . GLN A 1 106 ? -7.360 7.365 15.247 1.00 93.62 106 GLN A O 1
ATOM 785 N N . ALA A 1 107 ? -5.522 6.081 15.100 1.00 94.38 107 ALA A N 1
ATOM 786 C CA . ALA A 1 107 ? -4.570 7.173 14.898 1.00 94.38 107 ALA A CA 1
ATOM 787 C C . ALA A 1 107 ? -4.435 7.597 13.420 1.00 94.38 107 ALA A C 1
ATOM 789 O O . ALA A 1 107 ? -3.707 8.540 13.116 1.00 94.38 107 ALA A O 1
ATOM 790 N N . GLY A 1 108 ? -5.128 6.915 12.501 1.00 96.38 108 GLY A N 1
ATOM 791 C CA . GLY A 1 108 ? -5.057 7.140 11.058 1.00 96.38 108 GLY A CA 1
ATOM 792 C C . GLY A 1 108 ? -4.333 6.018 10.312 1.00 96.38 108 GLY A C 1
ATOM 793 O O . GLY A 1 108 ? -4.233 4.886 10.794 1.00 96.38 108 GLY A O 1
ATOM 794 N N . LEU A 1 109 ? -3.871 6.327 9.099 1.00 98.31 109 LEU A N 1
ATOM 795 C CA . LEU A 1 109 ? -3.092 5.405 8.268 1.00 98.31 109 LEU A CA 1
ATOM 796 C C . LEU A 1 109 ? -1.764 5.015 8.932 1.00 98.31 109 LEU A C 1
ATOM 798 O O . LEU A 1 109 ? -0.997 5.879 9.353 1.00 98.31 109 LEU A O 1
ATOM 802 N N . GLU A 1 110 ? -1.468 3.719 8.933 1.00 98.25 110 GLU A N 1
ATOM 803 C CA . GLU A 1 110 ? -0.202 3.149 9.391 1.00 98.25 110 GLU A CA 1
ATOM 804 C C . GLU A 1 110 ? 0.325 2.161 8.345 1.00 98.25 110 GLU A C 1
ATOM 806 O O . GLU A 1 110 ? -0.391 1.241 7.943 1.00 98.25 110 GLU A O 1
ATOM 811 N N . ALA A 1 111 ? 1.575 2.338 7.914 1.00 98.31 111 ALA A N 1
ATOM 812 C CA . ALA A 1 111 ? 2.227 1.434 6.974 1.00 98.31 111 ALA A CA 1
ATOM 813 C C . ALA A 1 111 ? 2.984 0.318 7.703 1.00 98.31 111 ALA A C 1
ATOM 815 O O . ALA A 1 111 ? 3.645 0.550 8.714 1.00 98.31 111 ALA A O 1
ATOM 816 N N . SER A 1 112 ? 2.942 -0.883 7.137 1.00 98.44 112 SER A N 1
ATOM 817 C CA . SER A 1 112 ? 3.701 -2.038 7.601 1.00 98.44 112 SER A CA 1
ATOM 818 C C . SER A 1 112 ? 5.201 -1.876 7.345 1.00 98.44 112 SER A C 1
ATOM 820 O O . SER A 1 112 ? 5.637 -0.950 6.651 1.00 98.44 112 SER A O 1
ATOM 822 N N . THR A 1 113 ? 6.006 -2.827 7.823 1.00 96.81 113 THR A N 1
ATOM 823 C CA . THR A 1 113 ? 7.368 -3.005 7.299 1.00 96.81 113 THR A CA 1
ATOM 824 C C . THR A 1 113 ? 7.304 -3.367 5.803 1.00 96.81 113 THR A C 1
ATOM 826 O O . THR A 1 113 ? 6.406 -4.122 5.418 1.00 96.81 113 THR A O 1
ATOM 829 N N . PRO A 1 114 ? 8.205 -2.850 4.942 1.00 95.56 114 PRO A N 1
ATOM 830 C CA . PRO A 1 114 ? 8.292 -3.277 3.544 1.00 95.56 114 PRO A CA 1
ATOM 831 C C . PRO A 1 114 ? 8.655 -4.763 3.404 1.00 95.56 114 PRO A C 1
ATOM 833 O O . PRO A 1 114 ? 9.555 -5.246 4.091 1.00 95.56 114 PRO A O 1
ATOM 836 N N . ALA A 1 115 ? 8.023 -5.464 2.462 1.00 95.88 115 ALA A N 1
ATOM 837 C CA . ALA A 1 115 ? 8.355 -6.837 2.084 1.00 95.88 115 ALA A CA 1
ATOM 838 C C . ALA A 1 115 ? 8.880 -6.907 0.640 1.00 95.88 115 ALA A C 1
ATOM 840 O O . ALA A 1 115 ? 8.086 -6.871 -0.308 1.00 95.88 115 ALA A O 1
ATOM 841 N N . PRO A 1 116 ? 10.207 -7.014 0.446 1.00 96.31 116 PRO A N 1
ATOM 842 C CA . PRO A 1 116 ? 10.786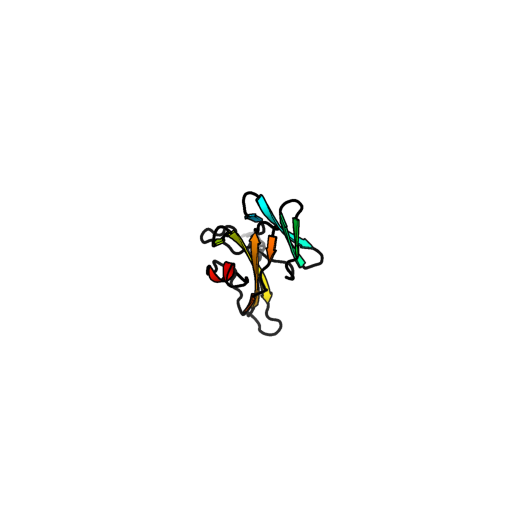 -7.294 -0.859 1.00 96.31 116 PRO A CA 1
ATOM 843 C C . PRO A 1 116 ? 10.602 -8.770 -1.245 1.00 96.31 116 PRO A C 1
ATOM 845 O O . PRO A 1 116 ? 10.622 -9.665 -0.401 1.00 96.31 116 PRO A O 1
ATOM 848 N N . SER A 1 117 ? 10.464 -9.033 -2.540 1.00 95.44 117 SER A N 1
ATOM 849 C CA . SER A 1 117 ? 10.345 -10.370 -3.122 1.00 95.44 117 SER A CA 1
ATOM 850 C C . SER A 1 117 ? 10.887 -10.390 -4.554 1.00 95.44 117 SER A C 1
ATOM 852 O O . SER A 1 117 ? 10.853 -9.378 -5.254 1.00 95.44 117 SER A O 1
ATOM 854 N N . ALA A 1 118 ? 11.382 -11.546 -4.997 1.00 95.94 118 ALA A N 1
ATOM 855 C CA . ALA A 1 118 ? 11.742 -11.783 -6.393 1.00 95.94 118 ALA A CA 1
ATOM 856 C C . ALA A 1 118 ? 10.496 -12.276 -7.143 1.00 95.94 118 ALA A C 1
ATOM 858 O O . ALA A 1 118 ? 10.215 -13.471 -7.184 1.00 95.94 118 ALA A O 1
ATOM 859 N N . SER A 1 119 ? 9.680 -11.341 -7.625 1.00 94.25 119 SER A N 1
ATOM 860 C CA . SER A 1 119 ? 8.435 -11.634 -8.334 1.00 94.25 119 SER A CA 1
ATOM 861 C C . SER A 1 119 ? 8.060 -10.472 -9.246 1.00 94.25 119 SER A C 1
ATOM 863 O O . SER A 1 119 ? 8.239 -9.311 -8.880 1.00 94.25 119 SER A O 1
ATOM 865 N N . CYS A 1 120 ? 7.518 -10.794 -10.419 1.00 94.69 120 CYS A N 1
ATOM 866 C CA . CYS A 1 120 ? 6.876 -9.830 -11.315 1.00 94.69 120 CYS A CA 1
ATOM 867 C C . CYS A 1 120 ? 5.351 -9.772 -11.115 1.00 94.69 120 CYS A C 1
ATOM 869 O O . CYS A 1 120 ? 4.692 -8.942 -11.734 1.00 94.69 120 CYS A O 1
ATOM 871 N N . ASP A 1 121 ? 4.781 -10.671 -10.306 1.00 92.81 121 ASP A N 1
ATOM 872 C CA . ASP A 1 121 ? 3.333 -10.826 -10.177 1.00 92.81 121 ASP A CA 1
ATOM 873 C C . ASP A 1 121 ? 2.719 -9.703 -9.332 1.00 92.81 121 ASP A C 1
ATOM 875 O O . ASP A 1 121 ? 3.164 -9.441 -8.209 1.00 92.81 121 ASP A O 1
ATOM 879 N N . THR A 1 122 ? 1.684 -9.067 -9.877 1.00 93.25 122 THR A N 1
ATOM 880 C CA . THR A 1 122 ? 0.871 -8.010 -9.254 1.00 93.25 122 THR A CA 1
ATOM 881 C C . THR A 1 122 ? -0.601 -8.413 -9.123 1.00 93.25 122 THR A C 1
ATOM 883 O O . THR A 1 122 ? -1.459 -7.565 -8.882 1.00 93.25 122 THR A O 1
ATOM 886 N N . GLY A 1 123 ? -0.908 -9.700 -9.309 1.00 93.38 123 GLY A N 1
ATOM 887 C CA . GLY A 1 123 ? -2.249 -10.254 -9.222 1.00 93.38 123 GLY A CA 1
ATOM 888 C C . GLY A 1 123 ? -2.783 -10.395 -7.794 1.00 93.38 123 GLY A C 1
ATOM 889 O O . GLY A 1 123 ? -2.416 -9.678 -6.864 1.00 93.38 123 GLY A O 1
ATOM 890 N N . PHE A 1 124 ? -3.722 -11.328 -7.633 1.00 94.62 124 PHE A N 1
ATOM 891 C CA . PHE A 1 124 ? -4.352 -11.605 -6.346 1.00 94.62 124 PHE A CA 1
ATOM 892 C C . PHE A 1 124 ? -3.343 -12.187 -5.345 1.00 94.62 124 PHE A C 1
ATOM 894 O O . PHE A 1 124 ? -2.753 -13.236 -5.592 1.00 94.62 124 PHE A O 1
ATOM 901 N N . GLU A 1 125 ? -3.235 -11.556 -4.179 1.00 96.31 125 GLU A N 1
ATOM 902 C CA . GLU A 1 125 ? -2.286 -11.940 -3.129 1.00 96.31 125 GLU A CA 1
ATOM 903 C C . GLU A 1 125 ? -2.932 -12.749 -1.993 1.00 96.31 125 GLU A C 1
ATOM 905 O O . GLU A 1 125 ? -4.127 -12.629 -1.694 1.00 96.31 125 GLU A O 1
ATOM 910 N N . ASP A 1 126 ? -2.128 -13.552 -1.295 1.00 96.19 126 ASP A N 1
ATOM 911 C CA . ASP A 1 126 ? -2.561 -14.214 -0.061 1.00 96.19 126 ASP A CA 1
ATOM 912 C C . ASP A 1 126 ? -2.883 -13.188 1.044 1.00 96.19 126 ASP A C 1
ATOM 914 O O . ASP A 1 126 ? -2.269 -12.124 1.127 1.00 96.19 126 ASP A O 1
ATOM 918 N N . GLN A 1 127 ? -3.827 -13.506 1.939 1.00 97.56 127 GLN A N 1
ATOM 919 C CA . GLN A 1 127 ? -4.204 -12.612 3.046 1.00 97.56 127 GLN A CA 1
ATOM 920 C C . GLN A 1 127 ? -3.002 -12.232 3.931 1.00 97.56 127 GLN A C 1
ATOM 922 O O . GLN A 1 127 ? -2.942 -11.110 4.436 1.00 97.56 127 GLN A O 1
ATOM 927 N N . LYS A 1 128 ? -2.006 -13.115 4.089 1.00 96.81 128 LYS A N 1
ATOM 928 C CA . LYS A 1 128 ? -0.801 -12.833 4.884 1.00 96.81 128 LYS A CA 1
ATOM 929 C C . LYS A 1 128 ? 0.020 -11.676 4.327 1.00 96.81 128 LYS A C 1
ATOM 931 O O . LYS A 1 128 ? 0.702 -11.014 5.104 1.00 96.81 128 LYS A O 1
ATOM 936 N N . MET A 1 129 ? -0.085 -11.382 3.030 1.00 97.62 129 MET A N 1
ATOM 937 C CA . MET A 1 129 ? 0.546 -10.201 2.437 1.00 97.62 129 MET A CA 1
ATOM 938 C C . MET A 1 129 ? -0.107 -8.892 2.891 1.00 97.62 129 MET A C 1
ATOM 940 O O . MET A 1 129 ? 0.497 -7.841 2.750 1.00 97.62 129 MET A O 1
ATOM 944 N N . PHE A 1 130 ? -1.309 -8.928 3.467 1.00 98.44 130 PHE A N 1
ATOM 945 C CA . PHE A 1 130 ? -1.956 -7.756 4.060 1.00 98.44 130 PHE A CA 1
ATOM 946 C C . PHE A 1 130 ? -1.680 -7.673 5.563 1.00 98.44 130 PHE A C 1
ATOM 948 O O . PHE A 1 130 ? -1.538 -6.585 6.109 1.00 98.44 130 PHE A O 1
ATOM 955 N N . THR A 1 131 ? -1.597 -8.811 6.253 1.00 97.88 131 THR A N 1
ATOM 956 C CA . THR A 1 131 ? -1.641 -8.847 7.724 1.00 97.88 131 THR A CA 1
ATOM 957 C C . THR A 1 131 ? -0.296 -9.149 8.378 1.00 97.88 131 THR A C 1
ATOM 959 O O . THR A 1 131 ? -0.028 -8.662 9.473 1.00 97.88 131 THR A O 1
ATOM 962 N N . GLY A 1 132 ? 0.570 -9.926 7.725 1.00 96.69 132 GLY A N 1
ATOM 963 C CA . GLY A 1 132 ? 1.771 -10.507 8.333 1.00 96.69 132 GLY A CA 1
ATOM 964 C C . GLY A 1 132 ? 2.945 -9.545 8.527 1.00 96.69 132 GLY A C 1
ATOM 965 O O . GLY A 1 132 ? 3.911 -9.908 9.188 1.00 96.69 132 GLY A O 1
ATOM 966 N N . MET A 1 133 ? 2.880 -8.335 7.964 1.00 95.38 133 MET A N 1
ATOM 967 C CA . MET A 1 133 ? 3.959 -7.334 8.033 1.00 95.38 133 MET A CA 1
ATOM 968 C C . MET A 1 133 ? 3.770 -6.293 9.150 1.00 95.38 133 MET A C 1
ATOM 970 O O . MET A 1 133 ? 4.570 -5.363 9.268 1.00 95.38 133 MET A O 1
ATOM 974 N N . PHE A 1 134 ? 2.706 -6.415 9.943 1.00 96.56 134 PHE A N 1
ATOM 975 C CA . PHE A 1 134 ? 2.450 -5.562 11.101 1.00 96.56 134 PHE A CA 1
ATOM 976 C C . PHE A 1 134 ? 2.864 -6.256 12.399 1.00 96.56 134 PHE A C 1
ATOM 978 O O . PHE A 1 134 ? 2.828 -7.482 12.501 1.00 96.56 134 PHE A O 1
ATOM 985 N N . GLN A 1 135 ? 3.191 -5.452 13.410 1.00 90.12 135 GLN A N 1
ATOM 986 C CA . GLN A 1 135 ? 3.151 -5.898 14.801 1.00 90.12 135 GLN A CA 1
ATOM 987 C C . GLN A 1 135 ? 1.702 -5.754 15.298 1.00 90.12 135 GLN A C 1
ATOM 989 O O . GLN A 1 135 ? 1.074 -4.704 15.093 1.00 90.12 135 GLN A O 1
ATOM 994 N N . TRP A 1 136 ? 1.166 -6.826 15.880 1.00 87.50 136 TRP A N 1
ATOM 995 C CA . TRP A 1 136 ? -0.208 -6.924 16.381 1.00 87.50 136 TRP A CA 1
ATOM 996 C C . TRP A 1 136 ? -0.236 -6.965 17.903 1.00 87.50 136 TRP A C 1
ATOM 998 O O . TRP A 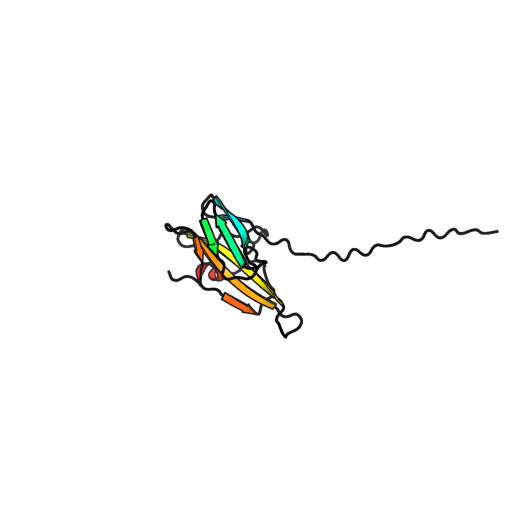1 136 ? 0.682 -7.586 18.484 1.00 87.50 136 TRP A O 1
#

pLDDT: mean 89.99, std 16.17, range [41.72, 98.81]